Protein AF-A0A1H9EZ06-F1 (afdb_monomer_lite)

Radius of gyration: 10.93 Å; chains: 1; bounding box: 27×12×29 Å

Structure (mmCIF, N/CA/C/O backbone):
data_AF-A0A1H9EZ06-F1
#
_entry.id   AF-A0A1H9EZ06-F1
#
loop_
_atom_site.group_PDB
_atom_site.id
_atom_site.type_symbol
_atom_site.label_atom_id
_atom_site.label_alt_id
_atom_site.label_comp_id
_atom_site.label_asym_id
_atom_site.label_entity_id
_atom_site.label_seq_id
_atom_site.pdbx_PDB_ins_code
_atom_site.Cartn_x
_atom_site.Cartn_y
_atom_site.Cartn_z
_atom_site.occupancy
_atom_site.B_iso_or_equiv
_atom_site.auth_seq_id
_atom_site.auth_comp_id
_atom_site.auth_asym_id
_atom_site.auth_atom_id
_atom_site.pdbx_PDB_model_num
ATOM 1 N N . MET A 1 1 ? 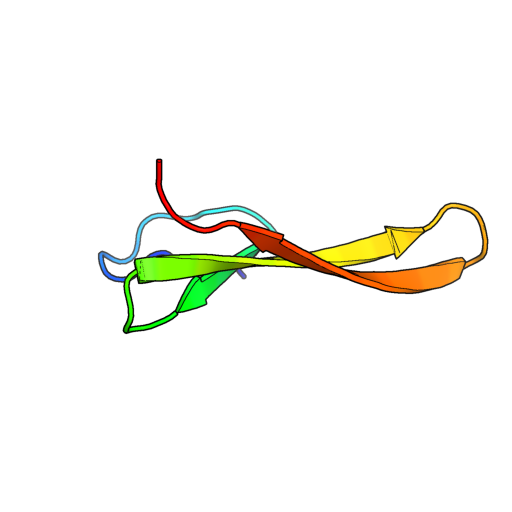-9.492 -0.791 -6.592 1.00 58.88 1 MET A N 1
ATOM 2 C CA . MET A 1 1 ? -9.089 0.532 -6.072 1.00 58.88 1 MET A CA 1
ATOM 3 C C . MET A 1 1 ? -8.805 0.405 -4.586 1.00 58.88 1 MET A C 1
ATOM 5 O O . MET A 1 1 ? -9.457 -0.405 -3.934 1.00 58.88 1 MET A O 1
ATOM 9 N N . GLY A 1 2 ? -7.797 1.103 -4.076 1.00 70.06 2 GLY A N 1
ATOM 10 C CA . GLY A 1 2 ? -7.423 1.035 -2.675 1.00 70.06 2 GLY A CA 1
ATOM 11 C C . GLY A 1 2 ? -8.468 1.617 -1.756 1.00 70.06 2 GLY A C 1
ATOM 12 O O . GLY A 1 2 ? -8.764 2.800 -1.881 1.00 70.06 2 GLY A O 1
ATOM 13 N N . LYS A 1 3 ? -9.005 0.822 -0.835 1.00 76.56 3 LYS A N 1
ATOM 14 C CA . LYS A 1 3 ? -9.877 1.318 0.231 1.00 76.56 3 LYS A CA 1
ATOM 15 C C . LYS A 1 3 ? -9.243 1.039 1.585 1.00 76.56 3 LYS A C 1
ATOM 17 O O . LYS A 1 3 ? -8.478 0.080 1.732 1.00 76.56 3 LYS A O 1
ATOM 22 N N . ASP A 1 4 ? -9.517 1.909 2.542 1.00 78.62 4 ASP A N 1
ATOM 23 C CA . ASP A 1 4 ? -9.209 1.671 3.944 1.00 78.62 4 ASP A CA 1
ATOM 24 C C . ASP A 1 4 ? -10.231 0.692 4.556 1.00 78.62 4 ASP A C 1
ATOM 26 O O . ASP A 1 4 ? -11.214 0.306 3.914 1.00 78.62 4 ASP A O 1
ATOM 30 N N . LEU A 1 5 ? -10.012 0.281 5.807 1.00 80.44 5 LEU A N 1
ATOM 31 C CA . LEU A 1 5 ? -10.931 -0.625 6.513 1.00 80.44 5 LEU A CA 1
ATOM 32 C C . LEU A 1 5 ? -12.317 -0.008 6.779 1.00 80.44 5 LEU A C 1
ATOM 34 O O . LEU A 1 5 ? -13.244 -0.727 7.137 1.00 80.44 5 LEU A O 1
ATOM 38 N N . LYS A 1 6 ? -12.464 1.309 6.614 1.00 83.44 6 LYS A N 1
ATOM 39 C CA . LYS A 1 6 ? -13.703 2.073 6.797 1.00 83.44 6 LYS A CA 1
ATOM 40 C C . LYS A 1 6 ? -14.364 2.450 5.463 1.00 83.44 6 LYS A C 1
ATOM 42 O O . LYS A 1 6 ? -15.353 3.176 5.461 1.00 83.44 6 LYS A O 1
ATOM 47 N N . GLY A 1 7 ? -13.844 1.959 4.336 1.00 79.38 7 GLY A N 1
ATOM 48 C CA . GLY A 1 7 ? -14.369 2.217 2.997 1.00 79.38 7 GLY A CA 1
ATOM 49 C C . GLY A 1 7 ? -13.942 3.545 2.360 1.00 79.38 7 GLY A C 1
ATOM 50 O O . GLY A 1 7 ? -14.384 3.830 1.248 1.00 79.38 7 GLY A O 1
ATOM 51 N N . LYS A 1 8 ? -13.074 4.337 3.001 1.00 84.19 8 LYS A N 1
ATOM 52 C CA . LYS A 1 8 ? -12.476 5.550 2.428 1.00 84.19 8 LYS A CA 1
ATOM 53 C C . LYS A 1 8 ? -11.506 5.176 1.313 1.00 84.19 8 LYS A C 1
ATOM 55 O O . LYS A 1 8 ? -10.703 4.255 1.460 1.00 84.19 8 LYS A O 1
ATOM 60 N N . GLU A 1 9 ? -11.534 5.912 0.210 1.00 87.44 9 GLU A N 1
ATOM 61 C CA . GLU A 1 9 ? -10.571 5.706 -0.870 1.00 87.44 9 GLU A CA 1
ATOM 62 C C . GLU A 1 9 ? -9.166 6.183 -0.477 1.00 87.44 9 GLU A C 1
ATOM 64 O O . GLU A 1 9 ? -8.978 7.282 0.044 1.00 87.44 9 GLU A O 1
ATOM 69 N N . LEU A 1 10 ? -8.175 5.325 -0.727 1.00 82.12 10 LEU A N 1
ATOM 70 C CA . LEU A 1 10 ? -6.753 5.551 -0.454 1.00 82.12 10 LEU A CA 1
ATOM 71 C C . LEU A 1 10 ? -5.940 5.818 -1.729 1.00 82.12 10 LEU A C 1
ATOM 73 O O . LEU A 1 10 ? -4.751 6.103 -1.637 1.00 82.12 10 LEU A O 1
ATOM 77 N N . GLY A 1 11 ? -6.564 5.707 -2.905 1.00 81.56 11 GLY A N 1
ATOM 78 C CA . GLY A 1 11 ? -5.913 5.826 -4.209 1.00 81.56 11 GLY A CA 1
ATOM 79 C C . GLY A 1 11 ? -5.624 4.480 -4.880 1.00 81.56 11 GLY A C 1
ATOM 80 O O . GLY A 1 11 ? -5.817 3.395 -4.321 1.00 81.56 11 GLY A O 1
ATOM 81 N N . GLU A 1 12 ? -5.191 4.531 -6.137 1.00 82.94 12 GLU A N 1
ATOM 82 C CA . GLU A 1 12 ? -4.879 3.334 -6.913 1.00 82.94 12 GLU A CA 1
ATOM 83 C C . GLU A 1 12 ? -3.564 2.694 -6.440 1.00 82.94 12 GLU A C 1
ATOM 85 O O . GLU A 1 12 ? -2.571 3.366 -6.182 1.00 82.94 12 GLU A O 1
ATOM 90 N N . GLY A 1 13 ? -3.561 1.370 -6.264 1.00 85.25 13 GLY A N 1
ATOM 91 C CA . GLY A 1 13 ? -2.375 0.634 -5.817 1.00 85.25 13 GLY A CA 1
ATOM 92 C C . GLY A 1 13 ? -2.069 0.702 -4.313 1.00 85.25 13 GLY A C 1
ATOM 93 O O . GLY A 1 13 ? -1.227 -0.073 -3.859 1.00 85.25 13 GLY A O 1
ATOM 94 N N . ILE A 1 14 ? -2.762 1.533 -3.529 1.00 88.12 14 ILE A N 1
ATOM 95 C CA . ILE A 1 14 ? -2.639 1.598 -2.060 1.00 88.12 14 ILE A CA 1
ATOM 96 C C . ILE A 1 14 ? -3.713 0.710 -1.418 1.00 88.12 14 ILE A C 1
ATOM 98 O O . ILE A 1 14 ? -4.786 0.548 -1.970 1.00 88.12 14 ILE A O 1
ATOM 102 N N . VAL A 1 15 ? -3.458 0.0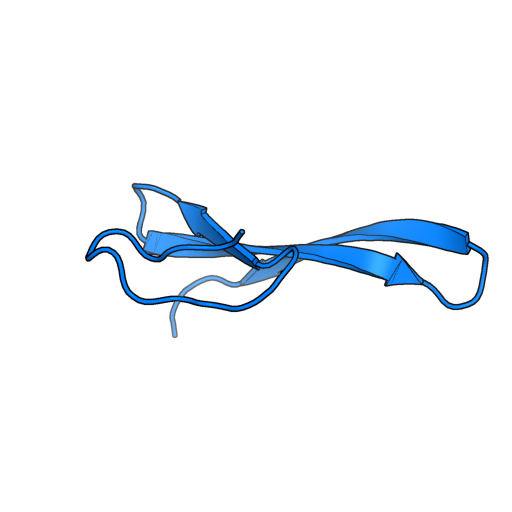60 -0.288 1.00 87.50 15 VAL A N 1
ATOM 103 C CA . VAL A 1 15 ? -4.460 -0.730 0.444 1.00 87.50 15 VAL A CA 1
ATOM 104 C C . VAL A 1 15 ? -4.115 -0.766 1.926 1.00 87.50 15 VAL A C 1
ATOM 106 O O . VAL A 1 15 ? -2.938 -0.862 2.283 1.00 87.50 15 VAL A O 1
ATOM 109 N N . GLN A 1 16 ? -5.128 -0.711 2.788 1.00 87.88 16 GLN A N 1
ATOM 110 C CA . GLN A 1 16 ? -4.955 -0.965 4.215 1.00 87.88 16 GLN A CA 1
ATOM 111 C C . GLN A 1 16 ? -5.218 -2.444 4.516 1.00 87.88 16 GLN A C 1
ATOM 113 O O . GLN A 1 16 ? -6.229 -3.006 4.100 1.00 87.88 16 GLN A O 1
ATOM 118 N N . ARG A 1 17 ? -4.305 -3.094 5.237 1.00 85.62 17 ARG A N 1
ATOM 119 C CA . ARG A 1 17 ? -4.496 -4.458 5.742 1.00 85.62 17 ARG A CA 1
ATOM 120 C C . ARG A 1 17 ? -5.297 -4.437 7.044 1.00 85.62 17 ARG A C 1
ATOM 122 O O . ARG A 1 17 ? -5.287 -3.445 7.766 1.00 85.62 17 ARG A O 1
ATOM 129 N N . ALA A 1 18 ? -5.922 -5.565 7.384 1.00 83.69 18 ALA A N 1
ATOM 130 C CA . ALA A 1 18 ? -6.713 -5.725 8.612 1.00 83.69 18 ALA A CA 1
ATOM 131 C C . ALA A 1 18 ? -5.939 -5.389 9.901 1.00 83.69 18 ALA A C 1
ATOM 133 O O . ALA A 1 18 ? -6.518 -4.887 10.855 1.00 83.69 18 ALA A O 1
ATOM 134 N N . ASN A 1 19 ? -4.618 -5.593 9.909 1.00 84.31 19 ASN A N 1
ATOM 135 C CA . ASN A 1 19 ? -3.742 -5.232 11.027 1.00 84.31 19 ASN A CA 1
ATOM 136 C C . ASN A 1 19 ? -3.394 -3.727 11.095 1.00 84.31 19 ASN A C 1
ATOM 138 O O . ASN A 1 19 ? -2.489 -3.339 11.824 1.00 84.31 19 ASN A O 1
ATOM 142 N N . GLY A 1 20 ? -4.042 -2.881 10.289 1.00 83.88 20 GLY A N 1
ATOM 143 C CA . GLY A 1 20 ? -3.827 -1.435 10.261 1.00 83.88 20 GLY A CA 1
ATOM 144 C C . GLY A 1 20 ? -2.611 -0.968 9.456 1.00 83.88 20 GLY A C 1
ATOM 145 O O . GLY A 1 20 ? -2.459 0.241 9.276 1.00 83.88 20 GLY A O 1
ATOM 146 N N . THR A 1 21 ? -1.781 -1.880 8.935 1.00 88.06 21 THR A N 1
ATOM 147 C CA . THR A 1 21 ? -0.632 -1.528 8.080 1.00 88.06 21 THR A CA 1
ATOM 148 C C . THR A 1 21 ? -1.078 -1.129 6.680 1.00 88.06 21 THR A C 1
ATOM 150 O O . THR A 1 21 ? -2.042 -1.676 6.137 1.00 88.06 21 THR A O 1
ATOM 153 N N . TYR A 1 22 ? -0.352 -0.199 6.066 1.00 88.75 22 TYR A N 1
ATOM 154 C CA . TYR A 1 22 ? -0.602 0.204 4.689 1.00 88.75 22 TYR A CA 1
ATOM 155 C C . TYR A 1 22 ? 0.390 -0.460 3.746 1.00 88.75 22 TYR A C 1
ATOM 157 O O . TYR A 1 22 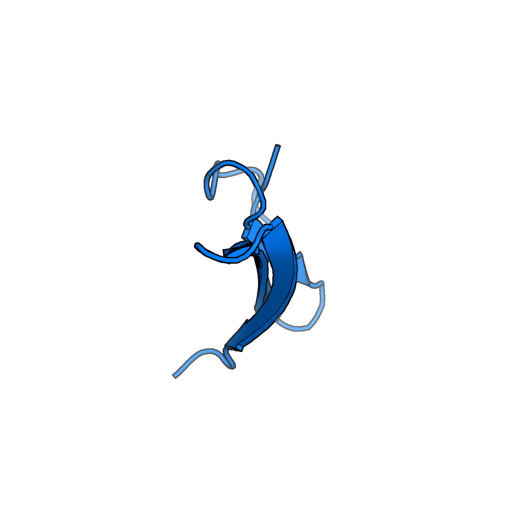? 1.568 -0.662 4.054 1.00 88.75 22 TYR A O 1
ATOM 165 N N . GLN A 1 23 ? -0.101 -0.791 2.561 1.00 89.56 23 GLN A N 1
ATOM 166 C CA . GLN A 1 23 ? 0.695 -1.329 1.478 1.00 89.56 23 GLN A CA 1
ATOM 167 C C . GLN A 1 23 ? 0.422 -0.538 0.205 1.00 89.56 23 GLN A C 1
ATOM 169 O O . GLN A 1 23 ? -0.725 -0.386 -0.192 1.00 89.56 23 GLN A O 1
ATOM 174 N N . ALA A 1 24 ? 1.481 -0.114 -0.476 1.00 90.50 24 ALA A N 1
ATOM 175 C CA . ALA A 1 24 ? 1.414 0.480 -1.803 1.00 90.50 24 ALA A CA 1
ATOM 176 C C . ALA A 1 24 ? 2.100 -0.430 -2.828 1.00 90.50 24 ALA A C 1
ATOM 178 O O . ALA A 1 24 ? 3.164 -0.995 -2.556 1.00 90.50 24 ALA A O 1
ATOM 179 N N . ARG A 1 25 ? 1.497 -0.574 -4.008 1.00 89.81 25 ARG A N 1
ATOM 180 C CA . ARG A 1 25 ? 2.066 -1.229 -5.188 1.00 89.81 25 ARG A CA 1
ATOM 181 C C . ARG A 1 25 ? 2.142 -0.219 -6.320 1.00 89.81 25 ARG A C 1
ATOM 183 O O . ARG A 1 25 ? 1.129 0.370 -6.676 1.00 89.81 25 ARG A O 1
ATOM 190 N N . PHE A 1 26 ? 3.324 -0.066 -6.895 1.00 90.19 26 PHE A N 1
ATOM 191 C CA . PHE A 1 26 ? 3.566 0.832 -8.019 1.00 90.19 26 PHE A CA 1
ATOM 192 C C . PHE A 1 26 ? 4.585 0.213 -8.975 1.00 90.19 26 PHE A C 1
ATOM 194 O O . PHE A 1 26 ? 5.315 -0.715 -8.615 1.00 90.19 26 PHE A O 1
ATOM 201 N N . VAL A 1 27 ? 4.608 0.704 -10.207 1.00 92.56 27 VAL A N 1
ATOM 202 C CA . VAL A 1 27 ? 5.652 0.386 -11.181 1.00 92.56 27 VAL A CA 1
ATOM 203 C C . VAL A 1 27 ? 6.709 1.479 -11.070 1.00 92.56 27 VAL A C 1
ATOM 205 O O . VAL A 1 27 ? 6.375 2.661 -11.099 1.00 92.56 27 VAL A O 1
ATOM 208 N N . ASP A 1 28 ? 7.966 1.098 -10.850 1.00 92.81 28 ASP A N 1
ATOM 209 C CA . ASP A 1 28 ? 9.065 2.059 -10.812 1.00 92.81 28 ASP A CA 1
ATOM 210 C C . ASP A 1 28 ? 9.410 2.572 -12.220 1.00 92.81 28 ASP A C 1
ATOM 212 O O . ASP A 1 28 ? 8.935 2.055 -13.231 1.00 92.81 28 ASP A O 1
ATOM 216 N N . LYS A 1 29 ? 10.270 3.593 -12.299 1.00 93.56 29 LYS A N 1
ATOM 217 C CA . LYS A 1 29 ? 10.690 4.189 -13.579 1.00 93.56 29 LYS A CA 1
ATOM 218 C C . LYS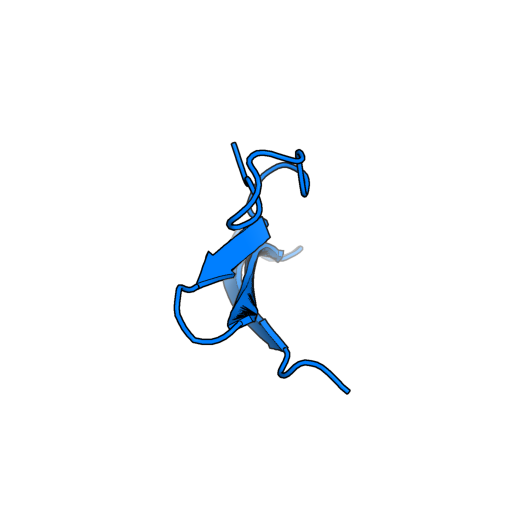 A 1 29 ? 11.386 3.212 -14.538 1.00 93.56 29 LYS A C 1
ATOM 220 O O . LYS A 1 29 ? 11.561 3.533 -15.704 1.00 93.56 29 LYS A O 1
ATOM 225 N N . PHE A 1 30 ? 11.804 2.045 -14.048 1.00 95.69 30 PHE A N 1
ATOM 226 C CA . PHE A 1 30 ? 12.433 0.988 -14.835 1.00 95.69 30 PHE A CA 1
ATOM 227 C C . PHE A 1 30 ? 11.432 -0.102 -15.244 1.00 95.69 30 PHE A C 1
ATOM 229 O O . PHE A 1 30 ? 11.838 -1.170 -15.697 1.00 95.69 30 PHE A O 1
ATOM 236 N N . GLY A 1 31 ? 10.131 0.126 -15.038 1.00 94.12 31 GLY A N 1
ATOM 237 C CA . GLY A 1 31 ? 9.083 -0.838 -15.354 1.00 94.12 31 GLY A CA 1
ATOM 238 C C . GLY A 1 31 ? 8.972 -1.985 -14.347 1.00 94.12 31 GLY A C 1
ATOM 239 O O . GLY A 1 31 ? 8.197 -2.917 -14.565 1.00 94.12 31 GLY A O 1
ATOM 240 N N . LYS A 1 32 ? 9.710 -1.959 -13.228 1.00 95.38 32 LYS A N 1
ATOM 241 C CA . LYS A 1 32 ? 9.666 -3.040 -12.237 1.00 95.38 3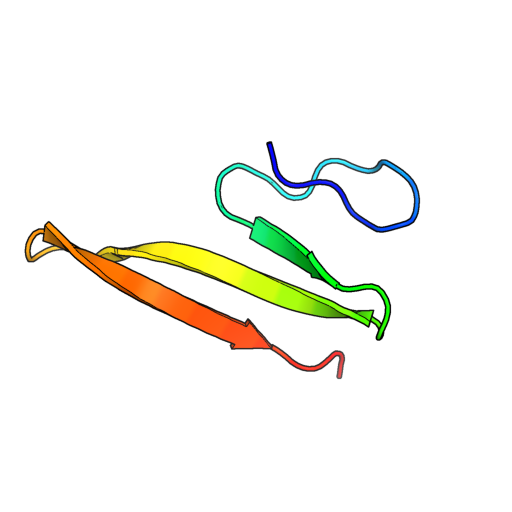2 LYS A CA 1
ATOM 242 C C . LYS A 1 32 ? 8.573 -2.773 -11.213 1.00 95.38 32 LYS A C 1
ATOM 244 O O . LYS A 1 32 ? 8.478 -1.694 -10.632 1.00 95.38 32 LYS A O 1
ATOM 249 N N . ARG A 1 33 ? 7.756 -3.792 -10.937 1.00 93.25 33 ARG A N 1
ATOM 250 C CA . ARG A 1 33 ? 6.758 -3.739 -9.862 1.00 93.25 33 ARG A CA 1
ATOM 251 C C . ARG A 1 33 ? 7.449 -3.699 -8.501 1.00 93.25 33 ARG A C 1
ATOM 253 O O . ARG A 1 33 ? 8.250 -4.572 -8.174 1.00 93.25 33 ARG A O 1
ATOM 260 N N . ARG A 1 34 ? 7.098 -2.705 -7.690 1.00 92.75 34 ARG A N 1
ATOM 261 C CA . ARG A 1 34 ? 7.572 -2.525 -6.317 1.00 92.75 34 ARG A CA 1
ATOM 262 C C . ARG A 1 34 ? 6.407 -2.556 -5.342 1.00 92.75 34 ARG A C 1
ATOM 264 O O . ARG A 1 34 ? 5.282 -2.177 -5.667 1.00 92.75 34 ARG A O 1
ATOM 271 N N . GLN A 1 35 ? 6.705 -3.000 -4.127 1.00 91.56 35 GLN A N 1
ATOM 272 C CA . GLN A 1 35 ? 5.784 -2.983 -3.002 1.00 91.56 35 GLN A CA 1
ATOM 273 C C . GLN A 1 35 ? 6.437 -2.242 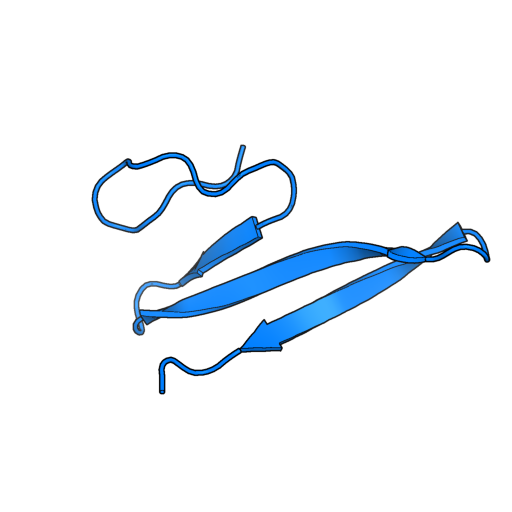-1.836 1.00 91.56 35 GLN A C 1
ATOM 275 O O . GLN A 1 35 ? 7.530 -2.605 -1.408 1.00 91.56 35 GLN A O 1
ATOM 280 N N . LYS A 1 36 ? 5.750 -1.236 -1.293 1.00 89.88 36 LYS A N 1
ATOM 281 C CA . LYS A 1 36 ? 6.145 -0.543 -0.062 1.00 89.88 36 LYS A CA 1
ATOM 282 C C . LYS A 1 36 ? 5.136 -0.873 1.032 1.00 89.88 36 LYS A C 1
ATOM 284 O O . LYS A 1 36 ? 3.933 -0.833 0.789 1.00 89.88 36 LYS A O 1
ATOM 289 N N . LYS A 1 37 ? 5.627 -1.227 2.217 1.00 89.12 37 LYS A N 1
ATOM 290 C CA . LYS A 1 37 ? 4.823 -1.356 3.437 1.00 89.12 37 LYS A CA 1
ATOM 291 C C . LYS A 1 37 ? 5.143 -0.159 4.327 1.00 89.12 37 LYS A C 1
ATOM 293 O O . LYS A 1 37 ? 6.317 0.205 4.425 1.00 89.12 37 LYS A O 1
ATOM 298 N N . SER A 1 38 ? 4.133 0.442 4.939 1.00 84.12 38 SER A N 1
ATOM 299 C CA . SER A 1 38 ? 4.320 1.391 6.032 1.00 84.12 38 SER A CA 1
ATOM 300 C C . SER A 1 38 ? 3.515 0.925 7.233 1.00 84.12 38 SER A C 1
ATOM 302 O O . SER A 1 38 ? 2.325 0.606 7.130 1.00 84.12 38 SER A O 1
ATOM 304 N N . GLU A 1 39 ? 4.187 0.872 8.372 1.00 79.94 39 GLU A N 1
ATOM 305 C CA . GLU A 1 39 ? 3.518 0.762 9.658 1.00 79.94 39 GLU A CA 1
ATOM 306 C C . GLU A 1 39 ? 2.951 2.135 10.011 1.00 79.94 39 GLU A C 1
ATOM 308 O O . GLU A 1 39 ? 3.438 3.170 9.546 1.00 79.94 39 GLU A O 1
ATOM 313 N N . LYS A 1 40 ? 1.835 2.135 10.732 1.00 66.88 40 LYS A N 1
ATOM 314 C CA . LYS A 1 40 ? 1.213 3.369 11.193 1.00 66.88 40 LYS A CA 1
ATOM 315 C C . LYS A 1 40 ? 2.109 3.921 12.311 1.00 66.88 40 LYS A C 1
ATOM 317 O O . LYS A 1 40 ? 2.351 3.184 13.262 1.00 66.88 40 LYS A O 1
ATOM 322 N N . LEU A 1 41 ? 2.638 5.139 12.131 1.00 58.28 41 LEU A N 1
ATOM 323 C CA . LEU A 1 41 ? 3.291 5.910 13.200 1.00 58.28 41 LEU A CA 1
ATOM 324 C C . LEU A 1 41 ? 2.309 6.148 14.352 1.00 58.28 41 LEU A C 1
ATOM 326 O O . LEU A 1 41 ? 1.104 6.346 14.049 1.00 58.28 41 LEU A O 1
#

pLDDT: mean 84.85, std 8.6, range [58.28, 95.69]

Secondary structure (DSSP, 8-state):
-EE-TTS-EEETTEEE-TTS-EEEEEE-TTS-EEEEEE---

Foldseek 3Di:
DEAEPVRHDPDPQWYADPVRKIKGWDQDPVRDIDIDIDDDD

Sequence (41 aa):
MGKDLKGKELGEGIVQRANGTYQARFVDKFGKRRQKKSEKL